Protein AF-A0A7S0WC49-F1 (afd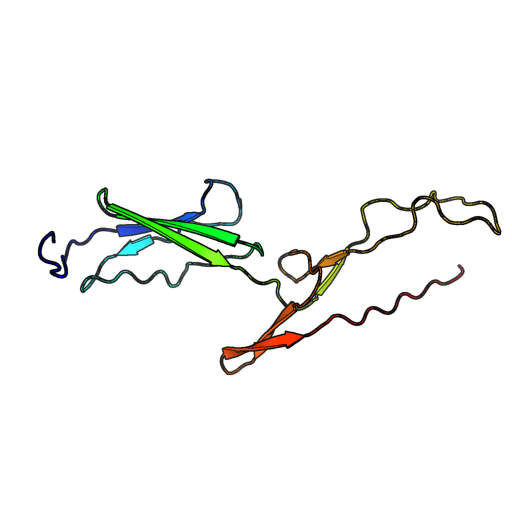b_monomer_lite)

pLDDT: mean 81.5, std 11.6, range [51.31, 95.38]

Sequence (136 aa):
DLGGNVVEHGWNVTAMRLPEGSDPSFVPPTARLAGGRAELPSLTLHRAGASLLNFTAGGLWAVREVEVLPGAPSRLYSAVAMPSSSHPSMRRLSPPPSVRVLDAAGNHISGAWWSQGAEGGMQSAFLDVNITASLV

Secondary structure (DSSP, 8-state):
-TTSPPP---PEEEEEEESTTS-TT----EEE-BTTB---TT----S-EEEEEEEEETTEEEEEEEEEPP-SEEEEE--S-PPPS---TTS--SSPP--EEEETT--B-SS-EEEE-TTS-EEEE-----------

Organism: NCBI:txid464990

Foldseek 3Di:
DVVPDQDDDQWKKWKAWPPHPPDPPFDIFIATQDSSDTDRPVGDDLEAAKIWIWIDTPHDIDIDIDGHFFADFDDKDWDDDDFPPDDDPPDAGVPHTDIFTHGPSGYTDPFWHWDQDPVRDIDIDGDDDDDDDDDD

Radius of gyration: 22.55 Å; chains: 1; bounding box: 49×29×72 Å

Structure (mmCIF, N/CA/C/O backbone):
data_AF-A0A7S0WC49-F1
#
_entry.id   AF-A0A7S0WC49-F1
#
loop_
_atom_site.group_PDB
_atom_site.id
_atom_site.type_symbol
_atom_site.label_atom_id
_atom_site.label_alt_id
_atom_site.label_comp_id
_atom_site.label_asym_id
_atom_site.label_entity_id
_atom_site.label_seq_id
_atom_site.pdbx_PDB_ins_code
_atom_site.Cartn_x
_atom_site.Cartn_y
_atom_site.Cartn_z
_atom_site.occupancy
_atom_site.B_iso_or_equiv
_atom_site.auth_seq_id
_atom_site.auth_comp_id
_atom_site.auth_asym_id
_atom_site.auth_atom_id
_atom_site.pdbx_PDB_model_num
ATOM 1 N N . ASP A 1 1 ? -11.841 -3.988 30.744 1.00 55.38 1 ASP A N 1
ATOM 2 C CA . ASP A 1 1 ? -11.282 -3.145 31.823 1.00 55.38 1 ASP A CA 1
ATOM 3 C C . ASP A 1 1 ? -9.977 -3.799 32.289 1.00 55.38 1 ASP A C 1
ATOM 5 O O . ASP A 1 1 ? -9.518 -4.727 31.627 1.00 55.38 1 ASP A O 1
ATOM 9 N N . LEU A 1 2 ? -9.367 -3.351 33.393 1.00 59.94 2 LEU A N 1
ATOM 10 C CA . LEU A 1 2 ? -8.155 -3.980 33.950 1.00 59.94 2 LEU A CA 1
ATOM 11 C C . LEU A 1 2 ? -8.363 -5.442 34.408 1.00 59.94 2 LEU A C 1
ATOM 13 O O . LEU A 1 2 ? -7.386 -6.125 34.693 1.00 59.94 2 LEU A O 1
ATOM 17 N N . GLY A 1 3 ? -9.608 -5.932 34.450 1.00 70.12 3 GLY A N 1
ATOM 18 C CA . GLY A 1 3 ? -9.958 -7.328 34.718 1.00 70.12 3 GLY A CA 1
ATOM 19 C C . GLY A 1 3 ? -10.202 -8.171 33.460 1.00 70.12 3 GLY A C 1
ATOM 20 O O . GLY A 1 3 ? -10.603 -9.323 33.584 1.00 70.12 3 GLY A O 1
ATOM 21 N N . GLY A 1 4 ? -9.984 -7.626 32.255 1.00 68.19 4 GLY A N 1
ATOM 22 C CA . GLY A 1 4 ? -10.210 -8.338 30.991 1.00 68.19 4 GLY A CA 1
ATOM 23 C C . GLY A 1 4 ? -11.659 -8.315 30.489 1.00 68.19 4 GLY A C 1
ATOM 24 O O . GLY A 1 4 ? -11.958 -8.964 29.489 1.00 68.19 4 GLY A O 1
ATOM 25 N N . ASN A 1 5 ? -12.555 -7.547 31.121 1.00 71.94 5 ASN A N 1
ATOM 26 C CA . ASN A 1 5 ? -13.941 -7.446 30.662 1.00 71.94 5 ASN A CA 1
ATOM 27 C C . ASN A 1 5 ? -14.056 -6.634 29.369 1.00 71.94 5 ASN A C 1
ATOM 29 O O . ASN A 1 5 ? -13.346 -5.638 29.171 1.00 71.94 5 ASN A O 1
ATOM 33 N N . VAL A 1 6 ? -15.020 -7.011 28.532 1.00 66.94 6 VAL A N 1
ATOM 34 C CA . VAL A 1 6 ? -15.447 -6.197 27.394 1.00 66.94 6 VAL A CA 1
ATOM 35 C C . VAL A 1 6 ? -16.071 -4.909 27.921 1.00 66.94 6 VAL A C 1
ATOM 37 O O . VAL A 1 6 ? -17.023 -4.934 28.695 1.00 66.94 6 VAL A O 1
ATOM 40 N N . VAL A 1 7 ? -15.506 -3.774 27.519 1.00 63.66 7 VAL A N 1
ATOM 41 C CA . VAL A 1 7 ? -16.022 -2.456 27.888 1.00 63.66 7 VAL A CA 1
ATOM 42 C C . VAL A 1 7 ? -16.881 -1.941 26.741 1.00 63.66 7 VAL A C 1
ATOM 44 O O . VAL A 1 7 ? -16.372 -1.676 25.654 1.00 63.66 7 VAL A O 1
ATOM 47 N N . GLU A 1 8 ? -18.175 -1.760 26.992 1.00 61.72 8 GLU A N 1
ATOM 48 C CA . GLU A 1 8 ? -19.072 -1.056 26.077 1.00 61.72 8 GLU A CA 1
ATOM 49 C C . GLU A 1 8 ? -19.044 0.441 26.380 1.00 61.72 8 GLU A C 1
ATOM 51 O O . GLU A 1 8 ? -19.807 0.960 27.188 1.00 61.72 8 GLU A O 1
ATOM 56 N N . HIS A 1 9 ? -18.143 1.153 25.714 1.00 64.12 9 HIS A N 1
ATOM 57 C CA . HIS A 1 9 ? -18.275 2.595 25.551 1.00 64.12 9 HIS A CA 1
ATOM 58 C C . HIS A 1 9 ? -18.510 2.877 24.072 1.00 64.12 9 HIS A C 1
ATOM 60 O O . HIS A 1 9 ? -17.862 2.280 23.219 1.00 64.12 9 HIS A O 1
ATOM 66 N N . GLY A 1 10 ? -19.418 3.803 23.752 1.00 70.56 10 GLY A N 1
ATOM 67 C CA . GLY A 1 10 ? -19.712 4.228 22.376 1.00 70.56 10 GLY A CA 1
ATOM 68 C C . GLY A 1 10 ? -18.590 5.044 21.728 1.00 70.56 10 GLY A C 1
ATOM 69 O O . GLY A 1 10 ? -18.875 6.002 21.016 1.00 70.56 10 GLY A O 1
ATOM 70 N N . TRP A 1 11 ? -17.332 4.720 22.026 1.00 86.88 11 TRP A N 1
ATOM 71 C CA . TRP A 1 11 ? -16.166 5.371 21.460 1.00 86.88 11 TRP A CA 1
ATOM 72 C C . TRP A 1 11 ? -16.050 5.067 19.976 1.00 86.88 11 TRP A C 1
ATOM 74 O O . TRP A 1 11 ? -16.390 3.986 19.496 1.00 86.88 11 TRP A O 1
ATOM 84 N N . ASN A 1 12 ? -15.518 6.048 19.268 1.00 92.12 12 ASN A N 1
ATOM 85 C CA . ASN A 1 12 ? -15.107 5.895 17.894 1.00 92.12 12 ASN A CA 1
ATOM 86 C C . ASN A 1 12 ? -13.661 5.398 17.877 1.00 92.12 12 ASN A C 1
ATOM 88 O O . ASN A 1 12 ? -12.783 6.023 18.474 1.00 92.12 12 ASN A O 1
ATOM 92 N N . VAL A 1 13 ? -13.443 4.266 17.217 1.00 93.62 13 VAL A N 1
ATOM 93 C CA . VAL A 1 13 ? -12.123 3.731 16.901 1.00 93.62 13 VAL A CA 1
ATOM 94 C C . VAL A 1 13 ? -11.712 4.291 15.552 1.00 93.62 13 VAL A C 1
ATOM 96 O O . VAL A 1 13 ? -12.421 4.081 14.569 1.00 93.62 13 VAL A O 1
ATOM 99 N N . THR A 1 14 ? -10.574 4.972 15.496 1.00 95.19 14 THR A N 1
ATOM 100 C CA . THR A 1 14 ? -9.994 5.482 14.248 1.00 95.19 14 THR A CA 1
ATOM 101 C C . THR A 1 14 ? -8.715 4.720 13.938 1.00 95.19 14 THR A C 1
ATOM 103 O O . THR A 1 14 ? -7.898 4.513 14.834 1.00 95.19 14 THR A O 1
ATOM 106 N N . ALA A 1 15 ? -8.529 4.308 12.683 1.00 95.19 15 ALA A N 1
ATOM 107 C CA . ALA A 1 15 ? -7.269 3.729 12.223 1.00 95.19 15 ALA A CA 1
ATOM 108 C C . ALA A 1 15 ? -6.449 4.771 11.463 1.00 95.19 15 ALA A C 1
ATOM 110 O O . ALA A 1 15 ? -6.907 5.345 10.477 1.00 95.19 15 ALA A O 1
ATOM 111 N N . MET A 1 16 ? -5.220 4.996 11.907 1.00 92.81 16 MET A N 1
ATOM 112 C CA . MET A 1 16 ? -4.278 5.919 11.282 1.00 92.81 16 MET A CA 1
ATOM 113 C C . MET A 1 16 ? -3.073 5.145 10.766 1.00 92.81 16 MET A C 1
ATOM 115 O O . MET A 1 16 ? -2.592 4.228 11.431 1.00 92.81 16 MET A O 1
ATOM 119 N N . ARG A 1 17 ? -2.557 5.523 9.597 1.00 91.38 17 ARG A N 1
ATOM 120 C CA . ARG A 1 17 ? -1.283 4.999 9.104 1.00 91.38 17 ARG A CA 1
ATOM 121 C C . ARG A 1 17 ? -0.130 5.798 9.702 1.00 91.38 17 ARG A C 1
ATOM 123 O O . ARG A 1 17 ? -0.174 7.026 9.704 1.00 91.38 17 ARG A O 1
ATOM 130 N N . LEU A 1 18 ? 0.899 5.100 10.174 1.00 88.38 18 LEU A N 1
ATOM 131 C CA . LEU A 1 18 ? 2.131 5.690 10.684 1.00 88.38 18 LEU A CA 1
ATOM 132 C C . LEU A 1 18 ? 3.286 5.561 9.668 1.00 88.38 18 LEU A C 1
ATOM 134 O O . LEU A 1 18 ? 3.416 4.515 9.029 1.00 88.38 18 LEU A O 1
ATOM 138 N N . PRO A 1 19 ? 4.155 6.584 9.554 1.00 85.25 19 PRO A N 1
ATOM 139 C CA . PRO A 1 19 ? 3.931 7.939 10.057 1.00 85.25 19 PRO A CA 1
ATOM 140 C C . PRO A 1 19 ? 2.739 8.591 9.336 1.00 85.25 19 PRO A C 1
ATOM 142 O O . PRO A 1 19 ? 2.410 8.229 8.200 1.00 85.25 19 PRO A O 1
ATOM 145 N N . GLU A 1 20 ? 2.083 9.537 10.006 1.00 77.50 20 GLU A N 1
ATOM 146 C CA . GLU A 1 20 ? 0.979 10.288 9.405 1.00 77.50 20 GLU A CA 1
ATOM 147 C C . GLU A 1 20 ? 1.446 10.983 8.120 1.00 77.50 20 GLU A C 1
ATOM 149 O O . GLU A 1 20 ? 2.573 11.473 8.030 1.00 77.50 20 GLU A O 1
ATOM 154 N N . GLY A 1 21 ? 0.598 10.979 7.090 1.00 70.25 21 GLY A N 1
ATOM 155 C CA . GLY A 1 21 ? 0.933 11.561 5.787 1.00 70.25 21 GLY A CA 1
ATOM 156 C C . GLY A 1 21 ? 1.896 10.732 4.924 1.00 70.25 21 GLY A C 1
ATOM 157 O O . GLY A 1 21 ? 2.231 11.167 3.825 1.00 70.25 21 GLY A O 1
ATOM 158 N N . SER A 1 22 ? 2.300 9.527 5.355 1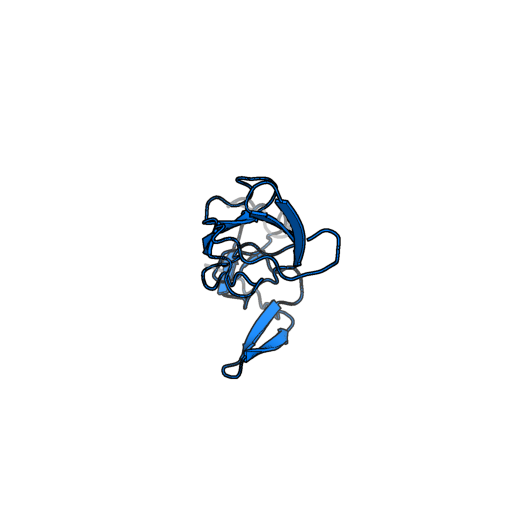.00 74.81 22 SER A N 1
ATOM 159 C CA . SER A 1 22 ? 3.087 8.586 4.526 1.00 74.81 22 SER A CA 1
ATOM 160 C C . SER A 1 22 ? 2.395 8.185 3.217 1.00 74.81 22 SER A C 1
ATOM 162 O O . SER A 1 22 ? 3.052 7.756 2.265 1.00 74.81 22 SER A O 1
ATOM 164 N N . ASP A 1 23 ? 1.074 8.341 3.153 1.00 80.12 23 ASP A N 1
ATOM 165 C CA . ASP A 1 23 ? 0.271 8.115 1.962 1.00 80.12 23 ASP A CA 1
ATOM 166 C C . ASP A 1 23 ? -0.864 9.144 1.882 1.00 80.12 23 ASP A C 1
ATOM 168 O O . ASP A 1 23 ? -1.801 9.072 2.678 1.00 80.12 23 ASP A O 1
ATOM 172 N N . PRO A 1 24 ? -0.808 10.098 0.936 1.00 80.75 24 PRO A N 1
ATOM 173 C CA . PRO A 1 24 ? -1.830 11.134 0.805 1.00 80.75 24 PRO A CA 1
ATOM 174 C C . PRO A 1 24 ? -3.187 10.584 0.343 1.00 80.75 24 PRO A C 1
ATOM 176 O O . PRO A 1 24 ? -4.183 11.294 0.429 1.00 80.75 24 PRO A O 1
ATOM 179 N N . SER A 1 25 ? -3.240 9.341 -0.151 1.00 84.19 25 SER A N 1
ATOM 180 C CA . SER A 1 25 ? -4.491 8.679 -0.535 1.00 84.19 25 SER A CA 1
ATOM 181 C C . SER A 1 25 ? -5.156 7.925 0.621 1.00 84.19 25 SER A C 1
ATOM 183 O O . SER A 1 25 ? -6.298 7.487 0.489 1.00 84.19 25 SER A O 1
ATOM 185 N N . PHE A 1 26 ? -4.469 7.779 1.760 1.00 89.06 26 PHE A N 1
ATOM 186 C CA . PHE A 1 26 ? -5.026 7.105 2.924 1.00 89.06 26 PHE A CA 1
ATOM 187 C C . PHE A 1 26 ? -6.061 7.997 3.613 1.00 89.06 26 PHE A C 1
ATOM 189 O O . PHE A 1 26 ? -5.737 9.067 4.128 1.00 89.06 26 PHE A O 1
ATOM 196 N N . VAL A 1 27 ? -7.303 7.523 3.663 1.00 91.06 27 VAL A N 1
ATOM 197 C CA . VAL A 1 27 ? -8.392 8.163 4.402 1.00 91.06 27 VAL A CA 1
ATOM 198 C C . VAL A 1 27 ? -8.599 7.384 5.701 1.00 91.06 27 VAL A C 1
ATOM 200 O O . VAL A 1 27 ? -9.036 6.236 5.626 1.00 91.06 27 VAL A O 1
ATOM 203 N N . PRO A 1 28 ? -8.294 7.960 6.882 1.00 92.25 28 PRO A N 1
ATOM 204 C CA . PRO A 1 28 ? -8.486 7.285 8.161 1.00 92.25 28 PRO A CA 1
ATOM 205 C C . PRO A 1 28 ? -9.949 6.861 8.353 1.00 92.25 28 PRO A C 1
ATOM 207 O O . PRO A 1 28 ? -10.824 7.728 8.445 1.00 92.25 28 PRO A O 1
ATOM 210 N N . PRO A 1 29 ? -10.254 5.554 8.414 1.00 95.38 29 PRO A N 1
ATOM 211 C CA . PRO A 1 29 ? -11.603 5.103 8.697 1.00 95.38 29 PRO A CA 1
ATOM 212 C C . PRO A 1 29 ? -11.882 5.219 10.195 1.00 95.38 29 PRO A C 1
ATOM 214 O O . PRO A 1 29 ? -10.996 5.025 11.035 1.00 95.38 29 PRO A O 1
ATOM 217 N N . THR A 1 30 ? -13.145 5.466 10.520 1.00 94.62 30 THR A N 1
ATOM 218 C CA . THR A 1 30 ? -13.642 5.481 11.892 1.00 94.62 30 THR A CA 1
ATOM 219 C C . THR A 1 30 ? -14.847 4.560 12.007 1.00 94.62 30 THR A C 1
ATOM 221 O O . THR A 1 30 ? -15.715 4.556 11.135 1.00 94.62 30 THR A O 1
ATOM 224 N N . ALA A 1 31 ? -14.920 3.799 13.095 1.00 93.81 31 ALA A N 1
ATOM 225 C CA . ALA A 1 31 ? -16.052 2.938 13.404 1.00 93.81 31 ALA A CA 1
ATOM 226 C C . ALA A 1 31 ? -16.415 3.015 14.882 1.00 93.81 31 ALA A C 1
ATOM 228 O O . ALA A 1 31 ? -15.558 3.217 15.742 1.00 93.81 31 ALA A O 1
ATOM 229 N N . ARG A 1 32 ? -17.698 2.833 15.186 1.00 91.50 32 ARG A N 1
ATOM 230 C CA . ARG A 1 32 ? -18.174 2.819 16.565 1.00 91.50 32 ARG A CA 1
ATOM 231 C C . ARG A 1 32 ? -17.872 1.469 17.206 1.00 91.50 32 ARG A C 1
ATOM 233 O O . ARG A 1 32 ? -18.135 0.428 16.609 1.00 91.50 32 ARG A O 1
ATOM 240 N N . LEU A 1 33 ? -17.354 1.497 18.427 1.00 89.19 33 LEU A N 1
ATOM 241 C CA . LEU A 1 33 ? -17.202 0.303 19.247 1.00 89.19 33 LEU A CA 1
ATOM 242 C C . LEU A 1 33 ? -18.592 -0.220 19.651 1.00 89.19 33 LEU A C 1
ATOM 244 O O . LEU A 1 33 ? -19.404 0.526 20.204 1.00 89.19 33 LEU A O 1
ATOM 248 N N . ALA A 1 34 ? -18.857 -1.495 19.376 1.00 86.56 34 ALA A N 1
ATOM 249 C CA . ALA A 1 34 ? -20.086 -2.193 19.743 1.00 86.56 34 ALA A CA 1
ATOM 250 C C . ALA A 1 34 ? -19.746 -3.630 20.168 1.00 86.56 34 ALA A C 1
ATOM 252 O O . ALA A 1 34 ? -18.972 -4.306 19.492 1.00 86.56 34 ALA A O 1
ATOM 253 N N . GLY A 1 35 ? -20.256 -4.090 21.317 1.00 82.31 35 GLY A N 1
ATOM 254 C CA . GLY A 1 35 ? -19.936 -5.426 21.838 1.00 82.31 35 GLY A CA 1
ATOM 255 C C . GLY A 1 35 ? -18.432 -5.678 22.032 1.00 82.31 35 GLY A C 1
ATOM 256 O O . GLY A 1 35 ? -17.967 -6.801 21.861 1.00 82.31 35 GLY A O 1
ATOM 257 N N . GLY A 1 36 ? -17.644 -4.631 22.316 1.00 83.50 36 GLY A N 1
ATOM 258 C CA . GLY A 1 36 ? -16.184 -4.725 22.470 1.00 83.50 36 GLY A CA 1
ATOM 259 C C . GLY A 1 36 ? -15.375 -4.805 21.180 1.00 83.50 36 GLY A C 1
ATOM 260 O O . GLY A 1 36 ? -14.155 -4.948 21.246 1.00 83.50 36 GLY A O 1
ATOM 261 N N . ARG A 1 37 ? -16.021 -4.703 20.015 1.00 87.12 37 ARG A N 1
ATOM 262 C CA . ARG A 1 37 ? -15.377 -4.771 18.702 1.00 87.12 37 ARG A CA 1
ATOM 263 C C . ARG A 1 37 ? -15.704 -3.522 17.892 1.00 87.12 37 ARG A C 1
ATOM 265 O O . ARG A 1 37 ? -16.816 -3.009 17.936 1.00 87.12 37 ARG A O 1
ATOM 272 N N . ALA A 1 38 ? -14.725 -3.029 17.146 1.00 90.00 38 ALA A N 1
ATOM 273 C CA . ALA A 1 38 ? -14.948 -2.047 16.096 1.00 90.00 38 ALA A CA 1
ATOM 274 C C . ALA A 1 38 ? -14.484 -2.654 14.776 1.00 90.00 38 ALA A C 1
ATOM 276 O O . ALA A 1 38 ? -13.356 -3.137 14.666 1.00 90.00 38 ALA A O 1
ATOM 277 N N . GLU A 1 39 ? -15.369 -2.653 13.789 1.00 93.12 39 GLU A N 1
ATOM 278 C CA . GLU A 1 39 ? -15.078 -3.122 12.439 1.00 93.12 39 GLU A CA 1
ATOM 279 C C . GLU A 1 39 ? -14.922 -1.920 11.522 1.00 93.12 39 GLU A C 1
ATOM 281 O O . GLU A 1 39 ? -15.773 -1.036 11.512 1.00 93.12 39 GLU A O 1
ATOM 286 N N . LEU A 1 40 ? -13.837 -1.887 10.752 1.00 94.31 40 LEU A N 1
ATOM 287 C CA . LEU A 1 40 ? -13.492 -0.777 9.865 1.00 94.31 40 LEU A CA 1
ATOM 288 C C . LEU A 1 40 ? -13.611 -1.248 8.406 1.00 94.31 40 LEU A C 1
ATOM 290 O O . LEU A 1 40 ? -12.591 -1.492 7.766 1.00 94.31 40 LEU A O 1
ATOM 294 N N . PRO A 1 41 ? -14.833 -1.419 7.867 1.00 92.00 41 PRO A N 1
ATOM 295 C CA . PRO A 1 41 ? -15.040 -1.995 6.534 1.00 92.00 41 PRO A CA 1
ATOM 296 C C . PRO A 1 41 ? -14.505 -1.109 5.402 1.00 92.00 41 PRO A C 1
ATOM 298 O O . PRO A 1 41 ? -14.251 -1.599 4.308 1.00 92.00 41 PRO A O 1
ATOM 301 N N . SER A 1 42 ? -14.325 0.189 5.657 1.00 91.25 42 SER A N 1
ATOM 302 C CA . SER A 1 42 ? -13.729 1.142 4.719 1.00 91.25 42 SER A CA 1
ATOM 303 C C . SER A 1 42 ? -12.206 1.255 4.840 1.00 91.25 42 SER A C 1
ATOM 305 O O . SER A 1 42 ? -11.612 2.078 4.147 1.00 91.25 42 SER A O 1
ATOM 307 N N . LEU A 1 43 ? -11.554 0.468 5.708 1.00 92.81 43 LEU A N 1
ATOM 308 C CA . LEU A 1 43 ? -10.096 0.455 5.796 1.00 92.81 43 LEU A CA 1
ATOM 309 C C . LEU A 1 43 ? -9.505 -0.184 4.541 1.00 92.81 43 LEU A C 1
ATOM 311 O O . LEU A 1 43 ? -9.549 -1.399 4.366 1.00 92.81 43 LEU A O 1
ATOM 315 N N . THR A 1 44 ? -8.890 0.641 3.703 1.00 90.69 44 THR A N 1
ATOM 316 C CA . THR A 1 44 ? -8.189 0.192 2.504 1.00 90.69 44 THR A CA 1
ATOM 317 C C . THR A 1 44 ? -6.751 0.685 2.505 1.00 90.69 44 THR A C 1
ATOM 319 O O . THR A 1 44 ? -6.470 1.840 2.821 1.00 9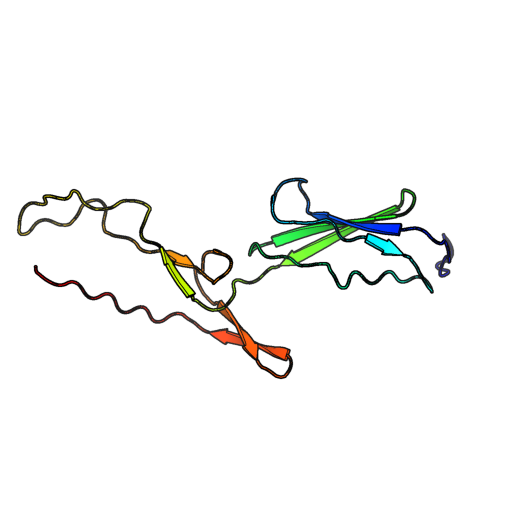0.69 44 THR A O 1
ATOM 322 N N . LEU A 1 45 ? -5.831 -0.200 2.123 1.00 90.19 45 LEU A N 1
ATOM 323 C CA . LEU A 1 45 ? -4.420 0.115 1.929 1.00 90.19 45 LEU A CA 1
ATOM 324 C C . LEU A 1 45 ? -4.062 -0.113 0.465 1.00 90.19 45 LEU A C 1
ATOM 326 O O . LEU A 1 45 ? -4.402 -1.148 -0.103 1.00 90.19 45 LEU A O 1
ATOM 330 N N . HIS A 1 46 ? -3.398 0.861 -0.150 1.00 86.69 46 HIS A N 1
ATOM 331 C CA . HIS A 1 46 ? -3.085 0.814 -1.582 1.00 86.69 46 HIS A CA 1
ATOM 332 C C . HIS A 1 46 ? -1.594 0.726 -1.867 1.00 86.69 46 HIS A C 1
ATOM 334 O O . HIS A 1 46 ? -1.206 0.176 -2.891 1.00 86.69 46 HIS A O 1
ATOM 340 N N . ARG A 1 47 ? -0.754 1.241 -0.967 1.00 87.50 47 ARG A N 1
ATOM 341 C CA . ARG A 1 47 ? 0.698 1.228 -1.124 1.00 87.50 47 ARG A CA 1
ATOM 342 C C . ARG A 1 47 ? 1.287 -0.071 -0.584 1.00 87.50 47 ARG A C 1
ATOM 344 O O . ARG A 1 47 ? 1.195 -0.307 0.619 1.00 87.50 47 ARG A O 1
ATOM 351 N N . ALA A 1 48 ? 1.935 -0.833 -1.461 1.00 89.25 48 ALA A N 1
ATOM 352 C CA . ALA A 1 48 ? 2.654 -2.052 -1.108 1.00 89.25 48 ALA A CA 1
ATOM 353 C C . ALA A 1 48 ? 3.816 -1.798 -0.127 1.00 89.25 48 ALA A C 1
ATOM 355 O O . ALA A 1 48 ? 4.400 -0.708 -0.099 1.00 89.25 48 ALA A O 1
ATOM 356 N N . GLY A 1 49 ? 4.157 -2.835 0.634 1.00 89.19 49 GLY A N 1
ATOM 357 C CA . GLY A 1 49 ? 5.131 -2.847 1.719 1.00 89.19 49 GLY A CA 1
ATOM 358 C C . GLY A 1 49 ? 4.498 -2.770 3.111 1.00 89.19 49 GLY A C 1
ATOM 359 O O . GLY A 1 49 ? 3.278 -2.636 3.272 1.00 89.19 49 GLY A O 1
ATOM 360 N N . ALA A 1 50 ? 5.364 -2.815 4.121 1.00 90.06 50 ALA A N 1
ATOM 361 C CA . ALA A 1 50 ? 4.980 -2.734 5.522 1.00 90.06 50 ALA A CA 1
ATOM 362 C C . ALA A 1 50 ? 4.215 -1.436 5.824 1.00 90.06 50 ALA A C 1
ATOM 364 O O . ALA A 1 50 ? 4.650 -0.322 5.511 1.00 90.06 50 ALA A O 1
ATOM 365 N N . SER A 1 51 ? 3.051 -1.586 6.448 1.00 90.81 51 SER A N 1
ATOM 366 C CA . SER A 1 51 ? 2.187 -0.491 6.871 1.00 90.81 51 SER A CA 1
ATOM 367 C C . SER A 1 51 ? 1.885 -0.621 8.354 1.00 90.81 51 SER A C 1
ATOM 369 O O . SER A 1 51 ? 1.185 -1.537 8.782 1.00 90.81 51 SER A O 1
ATOM 371 N N . LEU A 1 52 ? 2.393 0.322 9.144 1.00 94.19 52 LEU A N 1
ATOM 372 C CA . LEU A 1 52 ? 2.059 0.430 10.558 1.00 94.19 52 LEU A CA 1
ATOM 373 C C . LEU A 1 52 ? 0.723 1.157 10.713 1.00 94.19 52 LEU A C 1
ATOM 375 O O . LEU A 1 52 ? 0.571 2.303 10.290 1.00 94.19 52 LEU A O 1
ATOM 379 N N . LEU A 1 53 ? -0.241 0.487 11.330 1.00 95.06 53 LEU A N 1
ATOM 380 C CA . LEU A 1 53 ? -1.551 1.014 11.673 1.00 95.06 53 LEU A CA 1
ATOM 381 C C . LEU A 1 53 ? -1.628 1.262 13.171 1.00 95.06 53 LEU A C 1
ATOM 383 O O . LEU A 1 53 ? -1.355 0.363 13.964 1.00 95.06 53 LEU A O 1
ATOM 387 N N . ASN A 1 54 ? -2.038 2.465 13.550 1.00 95.06 54 ASN A N 1
ATOM 388 C CA . ASN A 1 54 ? -2.372 2.825 14.917 1.00 95.06 54 ASN A CA 1
ATOM 389 C C . ASN A 1 54 ? -3.888 2.972 15.051 1.00 95.06 54 ASN A C 1
ATOM 391 O O . ASN A 1 54 ? -4.493 3.824 14.400 1.00 95.06 54 ASN A O 1
ATOM 395 N N . PHE A 1 55 ? -4.493 2.149 15.897 1.00 94.94 55 PHE A N 1
ATOM 396 C CA . PHE A 1 55 ? -5.905 2.228 16.246 1.00 94.94 55 PHE A CA 1
ATOM 397 C C . PHE A 1 55 ? -6.043 3.028 17.530 1.00 94.94 55 PHE A C 1
ATOM 399 O O . PHE A 1 55 ? -5.417 2.666 18.523 1.00 94.94 55 PHE A O 1
ATOM 406 N N . THR A 1 56 ? -6.860 4.079 17.539 1.00 93.69 56 THR A N 1
ATOM 407 C CA . THR A 1 56 ? -7.055 4.937 18.716 1.00 93.69 56 THR A CA 1
ATOM 408 C C . THR A 1 56 ? -8.527 5.050 19.095 1.00 93.69 56 THR A C 1
ATOM 410 O O . THR A 1 56 ? -9.393 5.096 18.222 1.00 93.69 56 THR A O 1
ATOM 413 N N . ALA A 1 57 ? -8.822 5.074 20.399 1.00 92.44 57 ALA A N 1
ATOM 414 C CA . ALA A 1 57 ? -10.178 5.249 20.926 1.00 92.44 57 ALA A CA 1
ATOM 415 C C . ALA A 1 57 ? -10.148 5.750 22.373 1.00 92.44 57 ALA A C 1
ATOM 417 O O . ALA A 1 57 ? -9.588 5.084 23.238 1.00 92.44 57 ALA A O 1
ATOM 418 N N . GLY A 1 58 ? -10.747 6.912 22.656 1.00 86.69 58 GLY A N 1
ATOM 419 C CA . GLY A 1 58 ? -10.903 7.407 24.034 1.00 86.69 58 GLY A CA 1
ATOM 420 C C . GLY A 1 58 ? -9.601 7.506 24.848 1.00 86.69 58 GLY A C 1
ATOM 421 O O . GLY A 1 58 ? -9.629 7.314 26.057 1.00 86.69 58 GLY A O 1
ATOM 422 N N . GLY A 1 59 ? -8.457 7.753 24.196 1.00 87.44 59 GLY A N 1
ATOM 423 C CA . GLY A 1 59 ? -7.128 7.781 24.828 1.00 87.44 59 GLY A CA 1
ATOM 424 C C . GLY A 1 59 ? -6.388 6.435 24.860 1.00 87.44 59 GLY A C 1
ATOM 425 O O . GLY A 1 59 ? -5.216 6.396 25.227 1.00 87.44 59 GLY A O 1
ATOM 426 N N . LEU A 1 60 ? -7.028 5.341 24.439 1.00 89.81 60 LEU A N 1
ATOM 427 C CA . LEU A 1 60 ? -6.375 4.055 24.191 1.00 89.81 60 LEU A CA 1
ATOM 428 C C . LEU A 1 60 ? -5.730 4.030 22.807 1.00 89.81 60 LEU A C 1
ATOM 430 O O . LEU A 1 60 ? -6.194 4.709 21.886 1.00 89.81 60 LEU A O 1
ATOM 434 N N . TRP A 1 61 ? -4.704 3.193 22.656 1.00 92.00 61 TRP A N 1
ATOM 435 C CA . TRP A 1 61 ? -4.041 2.966 21.381 1.00 92.00 61 TRP A CA 1
ATOM 436 C C . TRP A 1 61 ? -3.559 1.519 21.224 1.00 92.00 61 TRP A C 1
ATOM 438 O O . TRP A 1 61 ? -3.256 0.838 22.206 1.00 92.00 61 TRP A O 1
ATOM 448 N N . ALA A 1 62 ? -3.479 1.054 19.980 1.00 92.06 62 ALA A N 1
ATOM 449 C CA . ALA A 1 62 ? -2.879 -0.224 19.619 1.00 92.06 62 ALA A CA 1
ATOM 450 C C . ALA A 1 62 ? -2.214 -0.116 18.245 1.00 92.06 62 ALA A C 1
ATOM 452 O O . ALA A 1 62 ? -2.856 0.288 17.279 1.00 92.06 62 ALA A O 1
ATOM 453 N N . VAL A 1 63 ? -0.948 -0.524 18.146 1.00 94.44 63 VAL A N 1
ATOM 454 C CA . VAL A 1 63 ? -0.209 -0.537 16.877 1.00 94.44 63 VAL A CA 1
ATOM 455 C C . VAL A 1 63 ? -0.119 -1.957 16.317 1.00 94.44 63 VAL A C 1
ATOM 457 O O . VAL A 1 63 ? 0.121 -2.923 17.055 1.00 94.44 63 VAL A O 1
ATOM 460 N N . ARG A 1 64 ? -0.321 -2.090 15.006 1.00 94.69 64 ARG A N 1
ATOM 461 C CA . ARG A 1 64 ? -0.152 -3.334 14.247 1.00 94.69 64 ARG A CA 1
ATOM 462 C C . ARG A 1 64 ? 0.526 -3.059 12.918 1.00 94.69 64 ARG A C 1
ATOM 464 O O . ARG A 1 64 ? 0.207 -2.083 12.255 1.00 94.69 64 ARG A O 1
ATOM 471 N N . GLU A 1 65 ? 1.429 -3.945 12.530 1.00 93.56 65 GLU A N 1
ATOM 472 C CA . GLU A 1 65 ? 1.998 -3.950 11.189 1.00 93.56 65 GLU A CA 1
ATOM 473 C C . GLU A 1 65 ? 1.167 -4.847 10.274 1.00 93.56 65 GLU A C 1
ATOM 475 O O . GLU A 1 65 ? 0.726 -5.925 10.680 1.00 93.56 65 GLU A O 1
ATOM 480 N N . VAL A 1 66 ? 0.948 -4.383 9.049 1.00 91.88 66 VAL A N 1
ATOM 481 C CA . VAL A 1 66 ? 0.309 -5.134 7.972 1.00 91.88 66 VAL A CA 1
ATOM 482 C C . VAL A 1 66 ? 1.201 -5.038 6.744 1.00 91.88 66 VAL A C 1
ATOM 484 O O . VAL A 1 66 ? 1.520 -3.936 6.299 1.00 91.88 66 VAL A O 1
ATOM 487 N N . GLU A 1 67 ? 1.585 -6.180 6.181 1.00 91.12 67 GLU A N 1
ATOM 488 C CA . GLU A 1 67 ? 2.295 -6.222 4.904 1.00 91.12 67 GLU A CA 1
ATOM 489 C C . GLU A 1 67 ? 1.286 -6.104 3.760 1.00 91.12 67 GLU A C 1
ATOM 491 O O . GLU A 1 67 ? 0.396 -6.946 3.608 1.00 91.12 67 GLU A O 1
ATOM 496 N N . VAL A 1 68 ? 1.413 -5.048 2.957 1.00 89.81 68 VAL A N 1
ATOM 497 C CA . VAL A 1 68 ? 0.588 -4.856 1.762 1.00 89.81 68 VAL A CA 1
ATOM 498 C C . VAL A 1 68 ? 1.343 -5.415 0.568 1.00 89.81 68 VAL A C 1
ATOM 500 O O . VAL A 1 68 ? 2.437 -4.967 0.239 1.00 89.81 68 VAL A O 1
ATOM 503 N N . LEU A 1 69 ? 0.756 -6.389 -0.110 1.00 90.06 69 LEU A N 1
ATOM 504 C CA . LEU A 1 69 ? 1.396 -7.046 -1.241 1.00 90.06 69 LEU A CA 1
ATOM 505 C C . LEU A 1 69 ? 1.034 -6.333 -2.552 1.00 90.06 69 LEU A C 1
ATOM 507 O O . LEU A 1 69 ? -0.100 -5.871 -2.693 1.00 90.06 69 LEU A O 1
ATOM 511 N N . PRO A 1 70 ? 1.961 -6.233 -3.521 1.00 90.50 70 PRO A N 1
ATOM 512 C CA . PRO A 1 70 ? 1.638 -5.665 -4.819 1.00 90.50 70 PRO A CA 1
ATOM 513 C C . PRO A 1 70 ? 0.656 -6.570 -5.573 1.00 90.50 70 PRO A C 1
ATOM 515 O O . PRO A 1 70 ? 0.761 -7.804 -5.542 1.00 90.50 70 PRO A O 1
ATOM 518 N N . GLY A 1 71 ? -0.289 -5.935 -6.263 1.00 88.88 71 GLY A N 1
ATOM 519 C CA . GLY A 1 71 ? -1.286 -6.624 -7.071 1.00 88.88 71 GLY A CA 1
ATOM 520 C C . GLY A 1 71 ? -0.733 -7.121 -8.406 1.00 88.88 71 GLY A C 1
ATOM 521 O O . GLY A 1 71 ? 0.464 -7.038 -8.689 1.00 88.88 71 GLY A O 1
ATOM 522 N N . ALA A 1 72 ? -1.632 -7.613 -9.259 1.00 88.19 72 ALA A N 1
ATOM 523 C CA . ALA A 1 72 ? -1.272 -8.095 -10.584 1.00 88.19 72 ALA A CA 1
ATOM 524 C C . ALA A 1 72 ? -0.582 -7.008 -11.445 1.00 88.19 72 ALA A C 1
ATOM 526 O O . ALA A 1 72 ? -1.005 -5.844 -11.423 1.00 88.19 72 ALA A O 1
ATOM 527 N N . PRO A 1 73 ? 0.450 -7.372 -12.233 1.00 87.81 73 PRO A N 1
ATOM 528 C CA . PRO A 1 73 ? 1.113 -6.472 -13.166 1.00 87.81 73 PRO A CA 1
ATOM 529 C C . PRO A 1 73 ? 0.103 -5.844 -14.124 1.00 87.81 73 PRO A C 1
ATOM 531 O O . PRO A 1 73 ? -0.685 -6.551 -14.748 1.00 87.81 73 PRO A O 1
ATOM 534 N N . SER A 1 74 ? 0.142 -4.520 -14.266 1.00 89.88 74 SER A N 1
ATOM 535 C CA . SER A 1 74 ? -0.786 -3.795 -15.148 1.00 89.88 74 SER A CA 1
ATOM 536 C C . SER A 1 74 ? -0.084 -2.926 -16.185 1.00 89.88 74 SER A C 1
ATOM 538 O O . SER A 1 74 ? -0.640 -2.663 -17.250 1.00 89.88 74 SER A O 1
ATOM 540 N N . ARG A 1 75 ? 1.135 -2.458 -15.889 1.00 86.44 75 ARG A N 1
ATOM 541 C CA . ARG A 1 75 ? 1.854 -1.522 -16.754 1.00 86.44 75 ARG A CA 1
ATOM 542 C C . ARG A 1 75 ? 3.362 -1.615 -16.588 1.00 86.44 75 ARG A C 1
ATOM 544 O O . ARG A 1 75 ? 3.877 -1.862 -15.496 1.00 86.44 75 ARG A O 1
ATOM 551 N N . LEU A 1 76 ? 4.063 -1.335 -17.680 1.00 85.38 76 LEU A N 1
ATOM 552 C CA . LEU A 1 76 ? 5.494 -1.064 -17.670 1.00 85.38 76 LEU A CA 1
ATOM 553 C C . LEU A 1 76 ? 5.713 0.436 -17.495 1.00 85.38 76 LEU A C 1
ATOM 555 O O . LEU A 1 76 ? 5.070 1.256 -18.148 1.00 85.38 76 LEU A O 1
ATOM 559 N N . TYR A 1 77 ? 6.639 0.788 -16.616 1.00 81.50 77 TYR A N 1
ATOM 560 C CA . TYR A 1 77 ? 7.086 2.151 -16.401 1.00 81.50 77 TYR A CA 1
ATOM 561 C C . TYR A 1 77 ? 8.567 2.252 -16.748 1.00 81.50 77 TYR A C 1
ATOM 563 O O . TYR A 1 77 ? 9.439 1.744 -16.039 1.00 81.50 77 TYR A O 1
ATOM 571 N N . SER A 1 78 ? 8.862 2.901 -17.866 1.00 66.94 78 SER A N 1
ATOM 572 C CA . SER A 1 78 ? 10.224 3.196 -18.293 1.00 66.94 78 SER A CA 1
ATOM 573 C C . SER A 1 78 ? 10.699 4.495 -17.641 1.00 66.94 78 SER A C 1
ATOM 575 O O . SER A 1 78 ? 10.354 5.563 -18.136 1.00 66.94 78 SER A O 1
ATOM 577 N N . ALA A 1 79 ? 11.471 4.433 -16.551 1.00 61.44 79 ALA A N 1
ATOM 578 C CA . ALA A 1 79 ? 12.358 5.534 -16.146 1.00 61.44 79 ALA A CA 1
ATOM 579 C C . ALA A 1 79 ? 13.198 5.199 -14.903 1.00 61.44 79 ALA A C 1
ATOM 581 O O . ALA A 1 79 ? 12.681 5.136 -13.786 1.00 61.44 79 ALA A O 1
ATOM 582 N N . VAL A 1 80 ? 14.515 5.116 -15.112 1.00 58.25 80 VAL A N 1
ATOM 583 C CA . VAL A 1 80 ? 15.533 5.650 -14.182 1.00 58.25 80 VAL A CA 1
ATOM 584 C C . VAL A 1 80 ? 16.619 6.364 -14.990 1.00 58.25 80 VAL A C 1
ATOM 586 O O . VAL A 1 80 ? 17.057 7.440 -14.602 1.00 58.25 80 VAL A O 1
ATOM 589 N N . ALA A 1 81 ? 16.972 5.833 -16.166 1.00 60.66 81 ALA A N 1
ATOM 590 C CA . ALA A 1 81 ? 17.719 6.556 -17.186 1.00 60.66 81 ALA A CA 1
ATOM 591 C C . ALA A 1 81 ? 17.497 5.925 -18.569 1.00 60.66 81 ALA A C 1
ATOM 593 O O . ALA A 1 81 ? 17.458 4.701 -18.699 1.00 60.66 81 ALA A O 1
ATOM 594 N N . MET A 1 82 ? 17.324 6.764 -19.587 1.00 61.59 82 MET A N 1
ATOM 595 C CA . MET A 1 82 ? 17.327 6.337 -20.983 1.00 61.59 82 MET A CA 1
ATOM 596 C C . MET A 1 82 ? 18.704 6.631 -21.588 1.00 61.59 82 MET A C 1
ATOM 598 O O . MET A 1 82 ? 19.323 7.633 -21.219 1.00 61.59 82 MET A O 1
ATOM 602 N N . PRO A 1 83 ? 19.192 5.792 -22.513 1.00 66.75 83 PRO A N 1
ATOM 603 C CA . PRO A 1 83 ? 20.319 6.167 -23.356 1.00 66.75 83 PRO A CA 1
ATOM 604 C C . PRO A 1 83 ? 19.988 7.456 -24.120 1.00 66.75 83 PRO A C 1
ATOM 606 O O . PRO A 1 83 ? 18.819 7.719 -24.411 1.00 66.75 83 PRO A O 1
ATOM 609 N N . SER A 1 84 ? 21.001 8.258 -24.452 1.00 69.56 84 SER A N 1
ATOM 610 C CA . SER A 1 84 ? 20.814 9.442 -25.296 1.00 69.56 84 SER A CA 1
ATOM 611 C C . SER A 1 84 ? 20.115 9.080 -26.610 1.00 69.56 84 SER A C 1
ATOM 613 O O . SER A 1 84 ? 20.286 7.983 -27.140 1.00 69.56 84 SER A O 1
ATOM 615 N N . SER A 1 85 ? 19.348 10.026 -27.159 1.00 72.75 85 SER A N 1
ATOM 616 C CA . SER A 1 85 ? 18.625 9.858 -28.431 1.00 72.75 85 SER A CA 1
ATOM 617 C C . SER A 1 85 ? 19.544 9.580 -29.626 1.00 72.75 85 SER A C 1
ATOM 619 O O . SER A 1 85 ? 19.087 9.111 -30.664 1.00 72.75 85 SER A O 1
ATOM 621 N N . SER A 1 86 ? 20.842 9.842 -29.478 1.00 75.88 86 SER A N 1
ATOM 622 C CA . SER A 1 86 ? 21.900 9.438 -30.392 1.00 75.88 86 SER A CA 1
ATOM 623 C C . SER A 1 86 ? 22.919 8.570 -29.658 1.00 75.88 86 SER A C 1
ATOM 625 O O . SER A 1 86 ? 23.349 8.886 -28.547 1.00 75.88 86 SER A O 1
ATOM 627 N N . HIS A 1 87 ? 23.314 7.461 -30.281 1.00 77.62 87 HIS A N 1
ATOM 628 C CA . HIS A 1 87 ? 24.284 6.530 -29.716 1.00 77.62 87 HIS A CA 1
ATOM 629 C C . HIS A 1 87 ? 25.198 5.987 -30.819 1.00 77.62 87 HIS A C 1
ATOM 631 O O . HIS A 1 87 ? 24.690 5.595 -31.873 1.00 77.62 87 HIS A O 1
ATOM 637 N N . PRO A 1 88 ? 26.532 5.956 -30.630 1.00 83.19 88 PRO A N 1
ATOM 638 C CA . PRO A 1 88 ? 27.428 5.425 -31.645 1.00 83.19 88 PRO A CA 1
ATOM 639 C C . PRO A 1 88 ? 27.125 3.956 -31.942 1.00 83.19 88 PRO A C 1
ATOM 641 O O . PRO A 1 88 ? 26.957 3.145 -31.026 1.00 83.19 88 PRO A O 1
ATOM 644 N N . SER A 1 89 ? 27.117 3.609 -33.231 1.00 83.31 89 SER A N 1
ATOM 645 C CA . SER A 1 89 ? 26.987 2.219 -33.667 1.00 83.31 89 SER A CA 1
ATOM 646 C C . SER A 1 89 ? 28.040 1.336 -32.991 1.00 83.31 89 SER A C 1
ATOM 648 O O . SER A 1 89 ? 29.157 1.779 -32.706 1.00 83.31 89 SER A O 1
ATOM 650 N N . MET A 1 90 ? 27.672 0.084 -32.717 1.00 83.81 90 MET A N 1
ATOM 651 C CA . MET A 1 90 ? 28.533 -0.928 -32.094 1.00 83.81 90 MET A CA 1
ATOM 652 C C . MET A 1 90 ? 29.052 -0.576 -30.685 1.00 83.81 90 MET A C 1
ATOM 654 O O . MET A 1 90 ? 29.965 -1.235 -30.186 1.00 83.81 90 MET A O 1
ATOM 658 N N . ARG A 1 91 ? 28.481 0.425 -30.000 1.00 85.62 91 ARG A N 1
ATOM 659 C CA . ARG A 1 91 ? 28.770 0.704 -28.581 1.00 85.62 91 ARG A CA 1
ATOM 660 C C . ARG A 1 91 ? 27.624 0.257 -27.679 1.00 85.62 91 ARG A C 1
ATOM 662 O O . ARG A 1 91 ? 26.465 0.286 -28.075 1.00 85.62 91 ARG A O 1
ATOM 669 N N . ARG A 1 92 ? 27.922 -0.090 -26.423 1.00 81.38 92 ARG A N 1
ATOM 670 C CA . ARG A 1 92 ? 26.888 -0.354 -25.404 1.00 81.38 92 ARG A CA 1
ATOM 671 C C . ARG A 1 92 ? 26.190 0.938 -25.003 1.00 81.38 92 ARG A C 1
ATOM 673 O O . ARG A 1 92 ? 26.868 1.937 -24.782 1.00 81.38 92 ARG A O 1
ATOM 680 N N . LEU A 1 93 ? 24.867 0.891 -24.870 1.00 81.75 93 LEU A N 1
ATOM 681 C CA . LEU A 1 93 ? 24.081 1.980 -24.297 1.00 81.75 93 LEU A CA 1
ATOM 682 C C . LEU A 1 93 ? 24.517 2.215 -22.846 1.00 81.75 93 LEU A C 1
ATOM 684 O O . LEU A 1 93 ? 24.653 1.259 -22.078 1.00 81.75 93 LEU A O 1
ATOM 688 N N . SER A 1 94 ? 24.763 3.474 -22.492 1.00 81.56 94 SER A N 1
ATOM 689 C CA . SER A 1 94 ? 25.178 3.864 -21.148 1.00 81.56 94 SER A CA 1
ATOM 690 C C . SER A 1 94 ? 24.404 5.108 -20.713 1.00 81.56 94 SER A C 1
ATOM 692 O O . SER A 1 94 ? 24.603 6.167 -21.308 1.00 81.56 94 SER A O 1
ATOM 694 N N . PRO A 1 95 ? 23.552 5.008 -19.683 1.00 81.31 95 PRO A N 1
ATOM 695 C CA . PRO A 1 95 ? 23.229 3.793 -18.927 1.00 81.31 95 PRO A CA 1
ATOM 696 C C . PRO A 1 95 ? 22.407 2.781 -19.752 1.00 81.31 95 PRO A C 1
ATOM 698 O O . PRO A 1 95 ? 21.788 3.155 -20.752 1.00 81.31 95 PRO A O 1
ATOM 701 N N . PRO A 1 96 ? 22.401 1.491 -19.362 1.00 75.81 96 PRO A N 1
ATOM 702 C CA . PRO A 1 96 ? 21.531 0.507 -19.993 1.00 75.81 96 PRO A CA 1
ATOM 703 C C . PRO A 1 96 ? 20.055 0.887 -19.784 1.00 75.81 96 PRO A C 1
ATOM 705 O O . PRO A 1 96 ? 19.703 1.405 -18.718 1.00 75.81 96 PRO A O 1
ATOM 708 N N . PRO A 1 97 ? 19.175 0.618 -20.765 1.00 75.50 97 PRO A N 1
ATOM 709 C CA . PRO A 1 97 ? 17.747 0.824 -20.582 1.00 75.50 97 PRO A CA 1
ATOM 710 C C . PRO A 1 97 ? 17.234 -0.076 -19.454 1.00 75.50 97 PRO A C 1
ATOM 712 O O . PRO A 1 97 ? 17.646 -1.227 -19.312 1.00 75.50 97 PRO A O 1
ATOM 715 N N . SER A 1 98 ? 16.318 0.456 -18.653 1.00 78.44 98 SER A N 1
ATOM 716 C CA . SER A 1 98 ? 15.657 -0.277 -17.576 1.00 78.44 98 SER A CA 1
ATOM 717 C C . SER A 1 98 ? 14.166 0.030 -17.574 1.00 78.44 98 SER A C 1
ATOM 719 O O . SER A 1 98 ? 13.737 1.145 -17.884 1.00 78.44 98 SER A O 1
ATOM 721 N N . VAL A 1 99 ? 13.375 -0.980 -17.224 1.00 80.06 99 VAL A N 1
ATOM 722 C CA . VAL A 1 99 ? 11.927 -0.872 -17.053 1.00 80.06 99 VAL A CA 1
ATOM 723 C C . VAL A 1 99 ? 11.562 -1.322 -15.650 1.00 80.06 99 VAL 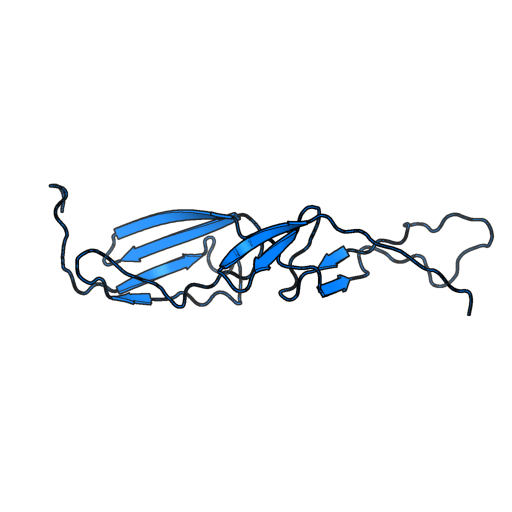A C 1
ATOM 725 O O . VAL A 1 99 ? 12.180 -2.228 -15.092 1.00 80.06 99 VAL A O 1
ATOM 728 N N . ARG A 1 100 ? 10.561 -0.668 -15.074 1.00 85.81 100 ARG A N 1
ATOM 729 C CA . ARG A 1 100 ? 9.900 -1.094 -13.844 1.00 85.81 100 ARG A CA 1
ATOM 730 C C . ARG A 1 100 ? 8.540 -1.656 -14.199 1.00 85.81 100 ARG A C 1
ATOM 732 O O . ARG A 1 100 ? 7.916 -1.212 -15.161 1.00 85.81 100 ARG A O 1
ATOM 739 N N . VAL A 1 101 ? 8.072 -2.601 -13.405 1.00 87.81 101 VAL A N 1
ATOM 740 C CA . VAL A 1 101 ? 6.743 -3.184 -13.569 1.00 87.81 101 VAL A CA 1
ATOM 741 C C . VAL A 1 101 ? 5.891 -2.686 -12.418 1.00 87.81 101 VAL A C 1
ATOM 743 O O . VAL A 1 101 ? 6.329 -2.732 -11.267 1.00 87.81 101 VAL A O 1
ATOM 746 N N . LEU A 1 102 ? 4.714 -2.152 -12.738 1.00 90.50 102 LEU A N 1
ATOM 747 C CA . LEU A 1 102 ? 3.791 -1.609 -11.753 1.00 90.50 102 LEU A CA 1
ATOM 748 C C . LEU A 1 102 ? 2.445 -2.336 -11.798 1.00 90.50 102 LEU A C 1
ATOM 750 O O . LEU A 1 102 ? 1.950 -2.695 -12.875 1.00 90.50 102 LEU A O 1
ATOM 754 N N . ASP A 1 103 ? 1.817 -2.482 -10.635 1.00 91.25 103 ASP A N 1
ATOM 755 C CA . ASP A 1 103 ? 0.402 -2.846 -10.547 1.00 91.25 103 ASP A CA 1
ATOM 756 C C . ASP A 1 103 ? -0.514 -1.652 -10.892 1.00 91.25 103 ASP A C 1
ATOM 758 O O . ASP A 1 103 ? -0.045 -0.551 -11.221 1.00 91.25 103 ASP A O 1
ATOM 762 N N . ALA A 1 104 ? -1.831 -1.877 -10.866 1.00 89.50 104 ALA A N 1
ATOM 763 C CA . ALA A 1 104 ? -2.828 -0.863 -11.221 1.00 89.50 104 ALA A CA 1
ATOM 764 C C . ALA A 1 104 ? -2.840 0.338 -10.255 1.00 89.50 104 ALA A C 1
ATOM 766 O O . ALA A 1 104 ? -3.160 1.453 -10.666 1.00 89.50 104 ALA A O 1
ATOM 767 N N . ALA A 1 105 ? -2.439 0.128 -8.998 1.00 88.44 105 ALA A N 1
ATOM 768 C CA . ALA A 1 105 ? -2.296 1.176 -7.989 1.00 88.44 105 ALA A CA 1
ATOM 769 C C . ALA A 1 105 ? -0.945 1.914 -8.090 1.00 88.44 105 ALA A C 1
ATOM 771 O O . ALA A 1 105 ? -0.745 2.946 -7.452 1.00 88.44 105 ALA A O 1
ATOM 772 N N . GLY A 1 106 ? -0.021 1.433 -8.929 1.00 89.50 106 GLY A N 1
ATOM 773 C CA . GLY A 1 106 ? 1.310 2.006 -9.104 1.00 89.50 106 GLY A CA 1
ATOM 774 C C . GLY A 1 106 ? 2.368 1.469 -8.148 1.00 89.50 106 GLY A C 1
ATOM 775 O O . GLY A 1 106 ? 3.442 2.066 -8.061 1.00 89.50 106 GLY A O 1
ATOM 776 N N . ASN A 1 107 ? 2.112 0.351 -7.475 1.00 90.44 107 ASN A N 1
ATOM 777 C CA . ASN A 1 107 ? 3.116 -0.321 -6.664 1.00 90.44 107 ASN A CA 1
ATOM 778 C C . ASN A 1 107 ? 4.153 -1.004 -7.545 1.00 90.44 107 ASN A C 1
ATOM 780 O O . ASN A 1 107 ? 3.815 -1.621 -8.553 1.00 90.44 107 ASN A O 1
ATOM 784 N N . HIS A 1 108 ? 5.418 -0.922 -7.141 1.00 89.06 108 HIS A N 1
ATOM 785 C CA . HIS A 1 108 ? 6.509 -1.587 -7.836 1.00 89.06 108 HIS A CA 1
ATOM 786 C C . HIS A 1 108 ? 6.513 -3.091 -7.557 1.00 89.06 108 HIS A C 1
ATOM 788 O O . HIS A 1 108 ? 6.488 -3.511 -6.402 1.00 89.06 108 HIS A O 1
ATOM 794 N N . ILE A 1 109 ? 6.608 -3.883 -8.622 1.00 89.31 109 ILE A N 1
ATOM 795 C CA . ILE A 1 109 ? 6.733 -5.338 -8.565 1.00 89.31 109 ILE A CA 1
ATOM 796 C C . ILE A 1 109 ? 8.198 -5.695 -8.825 1.00 89.31 109 ILE A C 1
ATOM 798 O O . ILE A 1 109 ? 8.684 -5.572 -9.947 1.00 89.31 109 ILE A O 1
ATOM 802 N N . SER A 1 110 ? 8.908 -6.130 -7.783 1.00 83.00 110 SER A N 1
ATOM 803 C CA . SER A 1 110 ? 10.315 -6.560 -7.851 1.00 83.00 110 SER A CA 1
ATOM 804 C C . SER A 1 110 ? 10.505 -8.080 -7.759 1.00 83.00 110 SER A C 1
ATOM 806 O O . SER A 1 110 ? 11.638 -8.554 -7.770 1.00 83.00 110 SER A O 1
ATOM 808 N N . GLY A 1 111 ? 9.416 -8.844 -7.654 1.00 81.31 111 GLY A N 1
ATOM 809 C CA . GLY A 1 111 ? 9.442 -10.292 -7.462 1.00 81.31 111 GLY A CA 1
ATOM 810 C C . GLY A 1 111 ? 8.069 -10.911 -7.704 1.00 81.31 111 GLY A C 1
ATOM 811 O O . GLY A 1 111 ? 7.484 -10.716 -8.768 1.00 81.31 111 GLY A O 1
ATOM 812 N N . ALA A 1 112 ? 7.561 -11.651 -6.718 1.00 81.81 112 ALA A N 1
ATOM 813 C CA . ALA A 1 112 ? 6.217 -12.208 -6.784 1.00 81.81 112 ALA A CA 1
ATOM 814 C C . ALA A 1 112 ? 5.151 -11.105 -6.724 1.00 81.81 112 ALA A C 1
ATOM 816 O O . ALA A 1 112 ? 5.287 -10.118 -5.997 1.00 81.81 112 ALA A O 1
ATOM 817 N N . TRP A 1 113 ? 4.075 -11.310 -7.468 1.00 84.19 113 TRP A N 1
ATOM 818 C CA . TRP A 1 113 ? 2.864 -10.500 -7.418 1.00 84.19 113 TRP A CA 1
ATOM 819 C C . TRP A 1 113 ? 1.682 -11.377 -7.027 1.00 84.19 113 TRP A C 1
ATOM 821 O O . TRP A 1 113 ? 1.750 -12.603 -7.151 1.00 84.19 113 TRP A O 1
ATOM 831 N N . TRP A 1 114 ? 0.611 -10.747 -6.549 1.00 85.62 114 TRP A N 1
ATOM 832 C CA . TRP A 1 114 ? -0.536 -11.459 -5.999 1.00 85.62 114 TRP A CA 1
ATOM 833 C C . TRP A 1 114 ? -1.821 -11.117 -6.742 1.00 85.62 114 TRP A C 1
ATOM 835 O O . TRP A 1 114 ? -2.054 -9.975 -7.142 1.00 85.62 114 TRP A O 1
ATOM 845 N N . SER A 1 115 ? -2.673 -12.122 -6.913 1.00 83.44 115 SER A N 1
ATOM 846 C CA . SER A 1 115 ? -4.049 -11.940 -7.368 1.00 83.44 115 SER A CA 1
ATOM 847 C C . SER A 1 115 ? -5.009 -12.631 -6.419 1.00 83.44 115 SER A C 1
ATOM 849 O O . SER A 1 115 ? -4.703 -13.682 -5.852 1.00 83.44 115 SER A O 1
ATOM 851 N N . GLN A 1 116 ? -6.169 -12.012 -6.237 1.00 78.88 116 GLN A N 1
ATOM 852 C CA . GLN A 1 116 ? -7.278 -12.622 -5.532 1.00 78.88 116 GLN A CA 1
ATOM 853 C 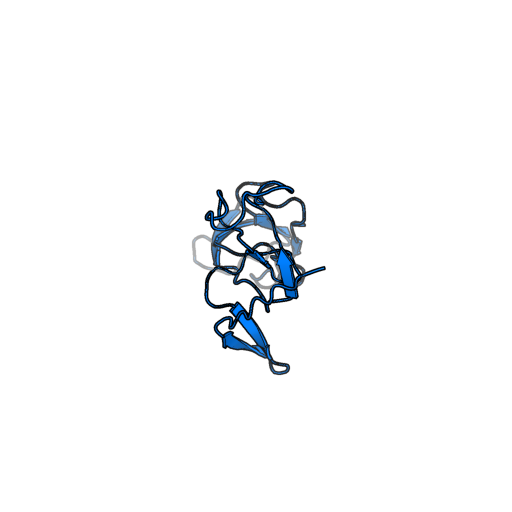C . GLN A 1 116 ? -8.232 -13.221 -6.566 1.00 78.88 116 GLN A C 1
ATOM 855 O O . GLN A 1 116 ? -8.724 -12.514 -7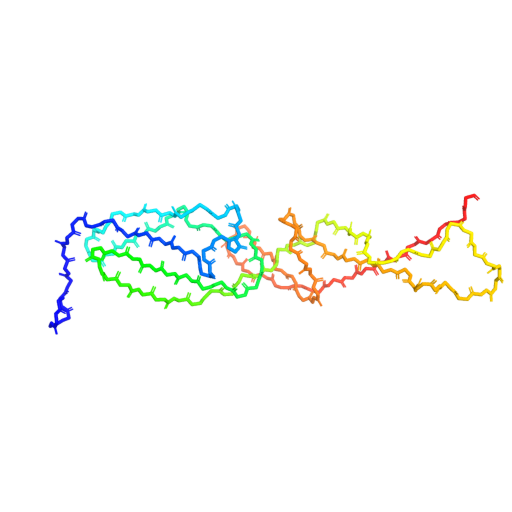.445 1.00 78.88 116 GLN A O 1
ATOM 860 N N . GLY A 1 117 ? -8.463 -14.529 -6.482 1.00 71.94 117 GLY A N 1
ATOM 861 C CA . GLY A 1 117 ? -9.466 -15.217 -7.285 1.00 71.94 117 GLY A CA 1
ATOM 862 C C . GLY A 1 117 ? -10.885 -14.818 -6.876 1.00 71.94 117 GLY A C 1
ATOM 863 O O . GLY A 1 117 ? -11.105 -14.271 -5.796 1.00 71.94 117 GLY A O 1
ATOM 864 N N . ALA A 1 118 ? -11.868 -15.136 -7.720 1.00 69.88 118 ALA A N 1
ATOM 865 C CA . ALA A 1 118 ? -13.275 -14.788 -7.491 1.00 69.88 118 ALA A CA 1
ATOM 866 C C . ALA A 1 118 ? -13.851 -15.345 -6.171 1.00 69.88 118 ALA A C 1
ATOM 868 O O . ALA A 1 118 ? -14.765 -14.758 -5.604 1.00 69.88 118 ALA A O 1
ATOM 869 N N . GLU A 1 119 ? -13.287 -16.441 -5.656 1.00 79.50 119 GLU A N 1
ATOM 870 C CA . GLU A 1 119 ? -13.677 -17.061 -4.381 1.00 79.50 119 GLU A CA 1
ATOM 871 C C . GLU A 1 119 ? -12.885 -16.525 -3.173 1.00 79.50 119 GLU A C 1
ATOM 873 O O . GLU A 1 119 ? -12.947 -17.073 -2.075 1.00 79.50 119 GLU A O 1
ATOM 878 N N . GLY A 1 120 ? -12.100 -15.460 -3.359 1.00 70.62 120 GLY A N 1
ATOM 879 C CA . GLY A 1 120 ? -11.328 -14.817 -2.296 1.00 70.62 120 GLY A CA 1
ATOM 880 C C . GLY A 1 120 ? -9.959 -15.447 -2.014 1.00 70.62 120 GLY A C 1
ATOM 881 O O . GLY A 1 120 ? -9.199 -14.890 -1.220 1.00 70.62 120 GLY A O 1
ATOM 882 N N . GLY A 1 121 ? -9.615 -16.558 -2.674 1.00 73.94 121 GLY A N 1
ATOM 883 C CA . GLY A 1 121 ? -8.303 -17.200 -2.567 1.00 73.94 121 GLY A CA 1
ATOM 884 C C . GLY A 1 121 ? -7.183 -16.335 -3.149 1.00 73.94 121 GLY A C 1
ATOM 885 O O . GLY A 1 121 ? -7.343 -15.740 -4.210 1.00 73.94 121 GLY A O 1
ATOM 886 N N . MET A 1 122 ? -6.045 -16.269 -2.461 1.00 76.25 122 MET A N 1
ATOM 887 C CA . MET A 1 122 ? -4.875 -15.495 -2.887 1.00 76.25 122 MET A CA 1
ATOM 888 C C . MET A 1 122 ? -3.862 -16.420 -3.560 1.00 76.25 122 MET A C 1
ATOM 890 O O . MET A 1 122 ? -3.504 -17.457 -3.002 1.00 76.25 122 MET A O 1
ATOM 894 N N . GLN A 1 123 ? -3.388 -16.045 -4.746 1.00 78.81 123 GLN A N 1
ATOM 895 C CA . GLN A 1 123 ? -2.363 -16.780 -5.487 1.00 78.81 123 GLN A CA 1
ATOM 896 C C . GLN A 1 123 ? -1.202 -15.855 -5.838 1.00 78.81 123 GLN A C 1
ATOM 898 O O . GLN A 1 123 ? -1.420 -14.689 -6.177 1.00 78.81 123 GLN A O 1
ATOM 903 N N . SER A 1 124 ? 0.019 -16.388 -5.769 1.00 77.50 124 SER A N 1
ATOM 904 C CA . SER A 1 124 ? 1.232 -15.695 -6.193 1.00 77.50 124 SER A CA 1
ATOM 905 C C . SER A 1 124 ? 1.747 -16.228 -7.525 1.00 77.50 124 SER A C 1
ATOM 907 O O . SER A 1 124 ? 1.611 -17.412 -7.837 1.00 77.50 124 SER A O 1
ATOM 909 N N . ALA A 1 125 ? 2.361 -15.346 -8.308 1.00 75.75 125 ALA A N 1
ATOM 910 C CA . ALA A 1 125 ? 3.027 -15.696 -9.555 1.00 75.75 125 ALA A CA 1
ATOM 911 C C . ALA A 1 125 ? 4.297 -14.859 -9.756 1.00 75.75 125 ALA A C 1
ATOM 913 O O . ALA A 1 125 ? 4.473 -13.800 -9.147 1.00 75.75 125 ALA A O 1
ATOM 914 N N . PHE A 1 126 ? 5.188 -15.352 -10.617 1.00 72.31 126 PHE A N 1
ATOM 915 C CA . PHE A 1 126 ? 6.366 -14.621 -11.080 1.00 72.31 126 PHE A CA 1
ATOM 916 C C . PHE A 1 126 ? 6.071 -13.934 -12.413 1.00 72.31 126 PHE A C 1
ATOM 918 O O . PHE A 1 126 ? 5.089 -14.239 -13.088 1.00 72.31 126 PHE A O 1
ATOM 925 N N . LEU A 1 127 ? 6.884 -12.942 -12.756 1.00 67.31 127 LEU A N 1
ATOM 926 C CA . LEU A 1 127 ? 6.712 -12.158 -13.968 1.00 67.31 127 LEU A CA 1
ATOM 927 C C . LEU A 1 127 ? 7.637 -12.665 -15.082 1.00 67.31 127 LEU A C 1
ATOM 929 O O . LEU A 1 127 ? 8.855 -12.609 -14.927 1.00 67.31 127 LEU A O 1
ATOM 933 N N . ASP A 1 128 ? 7.057 -13.031 -16.224 1.00 66.50 128 ASP A N 1
ATOM 934 C CA . ASP A 1 128 ? 7.787 -13.274 -17.471 1.00 66.50 128 ASP A CA 1
ATOM 935 C C . ASP A 1 128 ? 7.713 -12.018 -18.358 1.00 66.50 128 ASP A C 1
ATOM 937 O O . ASP A 1 128 ? 6.646 -11.657 -18.858 1.00 66.50 128 ASP A O 1
ATOM 941 N N . VAL A 1 129 ? 8.835 -11.312 -18.548 1.00 62.47 129 VAL A N 1
ATOM 942 C CA . VAL A 1 129 ? 8.901 -10.096 -19.388 1.00 62.47 129 VAL A CA 1
ATOM 943 C C . VAL A 1 129 ? 9.634 -10.393 -20.691 1.00 62.47 129 VAL A C 1
ATOM 945 O O . VAL A 1 129 ? 10.810 -10.745 -20.668 1.00 62.47 129 VAL A O 1
ATOM 948 N N . ASN A 1 130 ? 8.976 -10.163 -21.832 1.00 60.53 130 ASN A N 1
ATOM 949 C CA . ASN A 1 130 ? 9.626 -10.174 -23.143 1.00 60.53 130 ASN A CA 1
ATOM 950 C C . ASN A 1 130 ? 9.850 -8.736 -23.643 1.00 60.53 130 ASN A C 1
ATOM 952 O O . ASN A 1 130 ? 8.896 -7.968 -23.772 1.00 60.53 130 ASN A O 1
ATOM 956 N N . ILE A 1 131 ? 11.100 -8.361 -23.927 1.00 58.03 131 ILE A N 1
ATOM 957 C CA . ILE A 1 131 ? 11.464 -7.020 -24.417 1.00 58.03 131 ILE A CA 1
ATOM 958 C C . ILE A 1 131 ? 11.785 -7.117 -25.910 1.00 58.03 131 ILE A C 1
ATOM 960 O O . ILE A 1 131 ? 12.745 -7.781 -26.292 1.00 58.03 131 ILE A O 1
ATOM 964 N N . THR A 1 132 ? 11.007 -6.428 -26.750 1.00 56.31 132 THR A N 1
ATOM 965 C CA . THR A 1 132 ? 11.241 -6.369 -28.205 1.00 56.31 132 THR A CA 1
ATOM 966 C C . THR A 1 132 ? 11.735 -4.978 -28.598 1.00 56.31 132 THR A C 1
ATOM 968 O O . THR A 1 132 ? 11.131 -3.980 -28.211 1.00 56.31 132 THR A O 1
ATOM 971 N N . ALA A 1 133 ? 12.826 -4.905 -29.363 1.00 55.47 133 ALA A N 1
ATOM 972 C CA . ALA A 1 133 ? 13.316 -3.670 -29.977 1.00 55.47 133 ALA A CA 1
ATOM 973 C C . ALA A 1 133 ? 13.146 -3.743 -31.502 1.00 55.47 133 ALA A C 1
ATOM 975 O O . ALA A 1 133 ? 13.405 -4.787 -32.101 1.00 55.47 133 ALA A O 1
ATOM 976 N N . SER A 1 134 ? 12.728 -2.639 -32.124 1.00 51.84 134 SER A N 1
ATOM 977 C CA . SER A 1 134 ? 12.545 -2.512 -33.575 1.00 51.84 134 SER A CA 1
ATOM 978 C C . SER A 1 134 ? 13.364 -1.347 -34.125 1.00 51.84 134 SER A C 1
ATOM 980 O O . SER A 1 134 ? 13.480 -0.308 -33.476 1.00 51.84 134 SER A O 1
ATOM 982 N N . LEU A 1 135 ? 13.908 -1.514 -35.331 1.00 51.75 135 LEU A N 1
ATOM 983 C CA . LEU A 1 135 ? 14.446 -0.409 -36.123 1.00 51.75 135 LEU A CA 1
ATOM 984 C C . LEU A 1 135 ? 13.270 0.360 -36.753 1.00 51.75 135 LEU A C 1
ATOM 986 O O . LEU A 1 135 ? 12.331 -0.280 -37.228 1.00 51.75 135 LEU A O 1
ATOM 990 N N . VAL A 1 136 ? 13.312 1.694 -36.720 1.00 51.31 136 VAL A N 1
ATOM 991 C CA . VAL A 1 136 ? 12.358 2.573 -37.425 1.00 51.31 136 VAL A CA 1
ATOM 992 C C . VAL A 1 136 ? 12.990 3.066 -38.716 1.00 51.31 136 VAL A C 1
ATOM 994 O O . VAL A 1 136 ? 14.201 3.384 -38.665 1.00 51.31 136 VAL A O 1
#